Protein AF-A0A7J3W6X2-F1 (afdb_monomer_lite)

pLDDT: mean 71.86, std 14.55, range [37.03, 87.19]

Foldseek 3Di:
DDDPPPPPPQAKDKDWDQAQQAPVRDGDIDIWIKHFDDWDDDVDTDTDIAIPCADRRPPCPDPRHCNVVVVVPD

Radius of gyration: 15.56 Å; chains: 1; bounding box: 24×35×50 Å

Secondary structure (DSSP, 8-state):
------------EEEEEEEEE-TTS-EEEEEEEEEEEEEEESSSEEEEEEETTGGG---TT-TT-SGGGTTS--

Sequence (74 aa):
MSEPSVGFSIAPSGSACYDYTTVNGEKFKVSVIIVPVSIKTGNGLRIVWSCNRGLHCYNPSCTYSRVNRKSRKE

Structure (mmCIF, N/CA/C/O backbone):
data_AF-A0A7J3W6X2-F1
#
_entry.id   AF-A0A7J3W6X2-F1
#
loop_
_atom_site.group_PDB
_atom_site.id
_atom_site.type_symbol
_atom_site.label_atom_id
_atom_site.label_alt_id
_atom_site.label_comp_id
_atom_site.label_asym_id
_atom_site.label_entity_id
_atom_site.label_seq_id
_atom_site.pdbx_PDB_ins_code
_atom_site.Cartn_x
_atom_site.Cartn_y
_atom_site.Cartn_z
_atom_site.occupancy
_atom_site.B_iso_or_equiv
_atom_site.auth_seq_id
_atom_site.auth_comp_id
_atom_site.auth_asym_id
_atom_site.auth_atom_id
_atom_site.pdbx_PDB_model_num
ATOM 1 N N . MET A 1 1 ? 12.318 15.016 -34.009 1.00 37.03 1 MET A N 1
ATOM 2 C CA . MET A 1 1 ? 11.335 15.237 -32.928 1.00 37.03 1 MET A CA 1
ATOM 3 C C . MET A 1 1 ? 11.138 13.894 -32.256 1.00 37.03 1 MET A C 1
ATOM 5 O O . MET A 1 1 ? 10.499 13.036 -32.843 1.00 37.03 1 MET A O 1
ATOM 9 N N . SER A 1 2 ? 11.812 13.668 -31.132 1.00 42.34 2 SER A N 1
ATOM 10 C CA . SER A 1 2 ? 11.812 12.380 -30.430 1.00 42.34 2 SER A CA 1
ATOM 11 C C . SER A 1 2 ? 10.825 12.461 -29.271 1.00 42.34 2 SER A C 1
ATOM 13 O O . SER A 1 2 ? 10.848 13.443 -28.528 1.00 42.34 2 SER A O 1
ATOM 15 N N . GLU A 1 3 ? 9.935 11.474 -29.170 1.00 39.50 3 GLU A N 1
ATOM 16 C CA . GLU A 1 3 ? 8.915 11.351 -28.125 1.00 39.50 3 GLU A CA 1
ATOM 17 C C . GLU A 1 3 ? 9.511 11.539 -26.719 1.00 39.50 3 GLU A C 1
ATOM 19 O O . GLU A 1 3 ? 10.565 10.968 -26.424 1.00 39.50 3 GLU A O 1
ATOM 24 N N . PRO A 1 4 ? 8.854 12.292 -25.817 1.00 43.62 4 PRO A N 1
ATOM 25 C CA . PRO A 1 4 ? 9.229 12.278 -24.416 1.00 43.62 4 PRO A CA 1
ATOM 26 C C . PRO A 1 4 ? 8.852 10.909 -23.848 1.00 43.62 4 PRO A C 1
ATOM 28 O O . PRO A 1 4 ? 7.702 10.650 -23.496 1.00 43.62 4 PRO A O 1
ATOM 31 N N . SER A 1 5 ? 9.832 10.014 -23.757 1.00 48.50 5 SER A N 1
ATOM 32 C CA . SER A 1 5 ? 9.740 8.810 -22.941 1.00 48.50 5 SER A CA 1
ATOM 33 C C . SER A 1 5 ? 9.491 9.247 -21.498 1.00 48.50 5 SER A C 1
ATOM 35 O O . SER A 1 5 ? 10.417 9.677 -20.808 1.00 48.50 5 SER A O 1
ATOM 37 N N . VAL A 1 6 ? 8.226 9.199 -21.072 1.00 46.19 6 VAL A N 1
ATOM 38 C CA . VAL A 1 6 ? 7.794 9.449 -19.695 1.00 46.19 6 VAL A CA 1
ATOM 39 C C . VAL A 1 6 ? 8.521 8.438 -18.815 1.00 46.19 6 VAL A C 1
ATOM 41 O O . VAL A 1 6 ? 8.129 7.277 -18.708 1.00 46.19 6 VAL A O 1
ATOM 44 N N . GLY A 1 7 ? 9.643 8.866 -18.241 1.00 44.41 7 GLY A N 1
ATOM 45 C CA . GLY A 1 7 ? 10.397 8.078 -17.286 1.00 44.41 7 GLY A CA 1
ATOM 46 C C . GLY A 1 7 ? 9.514 7.849 -16.071 1.00 44.41 7 GLY A C 1
ATOM 47 O O . GLY A 1 7 ? 9.317 8.751 -15.261 1.00 44.41 7 GLY A O 1
ATOM 48 N N . PHE A 1 8 ? 8.945 6.652 -15.947 1.00 54.50 8 PHE A N 1
ATOM 49 C CA . PHE A 1 8 ? 8.320 6.227 -14.704 1.00 54.50 8 PHE A CA 1
ATOM 50 C C . PHE A 1 8 ? 9.422 6.159 -13.642 1.00 54.50 8 PHE A C 1
ATOM 52 O O . PHE A 1 8 ? 10.195 5.203 -13.606 1.00 54.50 8 PHE A O 1
ATOM 59 N N . SER A 1 9 ? 9.520 7.185 -12.793 1.00 62.34 9 SER A N 1
ATOM 60 C CA . SER A 1 9 ? 10.427 7.176 -11.645 1.00 62.34 9 SER A CA 1
ATOM 61 C C . SER A 1 9 ? 9.986 6.092 -10.668 1.00 62.34 9 SER A C 1
ATOM 63 O O . SER A 1 9 ? 9.015 6.247 -9.927 1.00 62.34 9 SER A O 1
ATOM 65 N N . ILE A 1 10 ? 10.706 4.970 -10.676 1.00 70.75 10 ILE A N 1
ATOM 66 C CA . ILE A 1 10 ? 10.521 3.866 -9.733 1.00 70.75 10 ILE A CA 1
ATOM 67 C C . ILE A 1 10 ? 11.198 4.263 -8.417 1.00 70.75 10 ILE A C 1
ATOM 69 O O . ILE A 1 10 ? 12.310 3.838 -8.117 1.00 70.75 10 ILE A O 1
ATOM 73 N N . ALA A 1 11 ? 10.544 5.135 -7.653 1.00 79.00 11 ALA A N 1
ATOM 74 C CA . ALA A 1 11 ? 11.049 5.650 -6.386 1.00 79.00 11 ALA A CA 1
ATOM 75 C C . ALA A 1 11 ? 10.022 5.455 -5.260 1.00 79.00 11 ALA A C 1
ATOM 77 O O . ALA A 1 11 ? 8.816 5.419 -5.523 1.00 79.00 11 ALA A O 1
ATOM 78 N N . PRO A 1 12 ? 10.472 5.338 -3.998 1.00 80.44 12 PRO A N 1
ATOM 79 C CA . PRO A 1 12 ? 9.595 5.467 -2.843 1.00 80.44 12 PRO A CA 1
ATOM 80 C C . PRO A 1 12 ? 8.789 6.766 -2.905 1.00 80.44 12 PRO A C 1
ATOM 82 O O . PRO A 1 12 ? 9.348 7.832 -3.158 1.00 80.44 12 PRO A O 1
ATOM 85 N N . SER A 1 13 ? 7.493 6.690 -2.617 1.00 82.75 13 SER A N 1
ATOM 86 C CA . SER A 1 13 ? 6.624 7.868 -2.554 1.00 82.75 13 SER A CA 1
ATOM 87 C C . SER A 1 13 ? 5.822 7.890 -1.258 1.00 82.75 13 SER A C 1
ATOM 89 O O . SER A 1 13 ? 5.224 6.879 -0.876 1.00 82.75 13 SER A O 1
ATOM 91 N N . GLY A 1 14 ? 5.775 9.051 -0.603 1.00 83.88 14 GLY A N 1
ATOM 92 C CA . GLY A 1 14 ? 4.825 9.318 0.473 1.00 83.88 14 GLY A CA 1
ATOM 93 C C . GLY A 1 14 ? 3.439 9.610 -0.100 1.00 83.88 14 GLY A C 1
ATOM 94 O O . GLY A 1 14 ? 3.311 10.394 -1.035 1.00 83.88 14 GLY A O 1
ATOM 95 N N . SER A 1 15 ? 2.402 8.982 0.445 1.00 82.06 15 SER A N 1
ATOM 96 C CA . SER A 1 15 ? 1.014 9.202 0.033 1.00 82.06 15 SER A CA 1
ATOM 97 C C . SER A 1 15 ? 0.086 9.223 1.245 1.00 82.06 15 SER A C 1
ATOM 99 O O . SER A 1 15 ? 0.388 8.629 2.280 1.00 82.06 15 SER A O 1
ATOM 101 N N . ALA A 1 16 ? -1.047 9.913 1.136 1.00 82.44 16 ALA A N 1
ATOM 102 C CA . ALA A 1 16 ? -2.058 9.932 2.184 1.00 82.44 16 ALA A CA 1
ATOM 103 C C . ALA A 1 16 ? -2.995 8.723 2.039 1.00 82.44 16 ALA A C 1
ATOM 105 O O . ALA A 1 16 ? -3.588 8.497 0.987 1.00 82.44 16 ALA A O 1
ATOM 106 N N . CYS A 1 17 ? -3.157 7.958 3.117 1.00 82.12 17 CYS A N 1
ATOM 107 C CA . CYS A 1 17 ? -4.167 6.915 3.237 1.00 82.12 17 CYS A CA 1
ATOM 108 C C . CYS A 1 17 ? -5.324 7.463 4.076 1.00 82.12 17 CYS A C 1
ATOM 110 O O . CYS A 1 17 ? -5.157 7.724 5.266 1.00 82.12 17 CYS A O 1
ATOM 112 N N . TYR A 1 18 ? -6.474 7.675 3.438 1.00 80.56 18 TYR A N 1
ATOM 113 C CA . TYR A 1 18 ? -7.647 8.304 4.056 1.00 80.56 18 TYR A CA 1
ATOM 114 C C . TYR A 1 18 ? -8.547 7.312 4.800 1.00 80.56 18 TYR A C 1
ATOM 116 O O . TYR A 1 18 ? -9.278 7.707 5.698 1.00 80.56 18 TYR A O 1
ATOM 124 N N . ASP A 1 19 ? -8.443 6.027 4.463 1.00 74.12 19 ASP A N 1
ATOM 125 C CA . ASP A 1 19 ? -9.245 4.946 5.032 1.00 74.12 19 ASP A CA 1
ATOM 126 C C . ASP A 1 19 ? -8.355 3.918 5.738 1.00 74.12 19 ASP A C 1
ATOM 128 O O . ASP A 1 19 ? -8.460 2.708 5.508 1.00 74.12 19 ASP A O 1
ATOM 132 N N . TYR A 1 20 ? -7.417 4.379 6.566 1.00 78.62 20 TYR A N 1
ATOM 133 C CA . TYR A 1 20 ? -6.651 3.456 7.393 1.00 78.62 20 TYR A CA 1
ATOM 134 C C . TYR A 1 20 ? -7.529 2.948 8.534 1.00 78.62 20 TYR A C 1
ATOM 136 O O . TYR A 1 20 ? -7.912 3.718 9.409 1.00 78.62 20 TYR A O 1
ATOM 144 N N . THR A 1 21 ? -7.830 1.651 8.521 1.00 82.50 21 THR A N 1
ATOM 145 C CA . THR A 1 21 ? -8.626 0.983 9.557 1.00 82.50 21 THR A CA 1
ATOM 146 C C . THR A 1 21 ? -7.717 0.264 10.550 1.00 82.50 21 THR A C 1
ATOM 148 O O . THR A 1 21 ? -6.879 -0.544 10.132 1.00 82.50 21 THR A O 1
ATOM 151 N N . THR A 1 22 ? -7.872 0.550 11.846 1.00 78.31 22 THR A N 1
ATOM 152 C CA . THR A 1 22 ? -7.175 -0.155 12.941 1.00 78.31 22 THR A CA 1
ATOM 153 C C . THR A 1 22 ? -7.828 -1.504 13.252 1.00 78.31 22 THR A C 1
ATOM 155 O O . THR A 1 22 ? -8.876 -1.845 12.710 1.00 78.31 22 THR A O 1
ATOM 158 N N . VAL A 1 23 ? -7.222 -2.274 14.162 1.00 79.81 23 VAL A N 1
ATOM 159 C CA . VAL A 1 23 ? -7.791 -3.543 14.655 1.00 79.81 23 VAL A CA 1
ATOM 160 C C . VAL A 1 23 ? -9.153 -3.356 15.340 1.00 79.81 23 VAL A C 1
ATOM 162 O O . VAL A 1 23 ? -9.979 -4.260 15.307 1.00 79.81 23 VAL A O 1
ATOM 165 N N . ASN A 1 24 ? -9.417 -2.163 15.884 1.00 82.75 24 ASN A N 1
ATOM 166 C CA . ASN A 1 24 ? -10.676 -1.819 16.549 1.00 82.75 24 ASN A CA 1
ATOM 167 C C . ASN A 1 24 ? -11.751 -1.297 15.574 1.00 82.75 24 ASN A C 1
ATOM 169 O O . ASN A 1 24 ? -12.824 -0.895 16.007 1.00 82.75 24 ASN A O 1
ATOM 173 N N . GLY A 1 25 ? -11.473 -1.258 14.264 1.00 80.06 25 GLY A N 1
ATOM 174 C CA . GLY A 1 25 ? -12.408 -0.754 13.249 1.00 80.06 25 GLY A CA 1
ATOM 175 C C . GLY A 1 25 ? -12.423 0.770 13.080 1.00 80.06 25 GLY A C 1
ATOM 176 O O . GLY A 1 25 ? -13.150 1.289 12.233 1.00 80.06 25 GLY A O 1
ATOM 177 N N . GLU A 1 26 ? -11.601 1.500 13.830 1.00 82.50 26 GLU A N 1
ATOM 178 C CA . GLU A 1 26 ? -11.509 2.958 13.744 1.00 82.50 26 GLU A CA 1
ATOM 179 C C . GLU A 1 26 ? -10.786 3.396 12.467 1.00 82.50 26 GLU A C 1
ATOM 181 O O . GLU A 1 26 ? -9.788 2.789 12.061 1.00 82.50 26 GLU A O 1
ATOM 186 N N . LYS A 1 27 ? -11.276 4.474 11.845 1.00 84.44 27 LYS A N 1
ATOM 187 C CA . LYS A 1 27 ? -10.727 5.027 10.604 1.00 84.44 27 LYS A CA 1
ATOM 188 C C . LYS A 1 27 ? -9.894 6.272 10.874 1.00 84.44 27 LYS A C 1
ATOM 190 O O . LYS A 1 27 ? -10.354 7.195 11.539 1.00 84.44 27 LYS A O 1
ATOM 195 N N . PHE A 1 28 ? -8.706 6.326 10.282 1.00 83.44 28 PHE A N 1
ATOM 196 C CA . PHE A 1 28 ? -7.797 7.460 10.393 1.00 83.44 28 PHE A CA 1
ATOM 197 C C . PHE A 1 28 ? -7.233 7.869 9.037 1.00 83.44 28 PHE A C 1
ATOM 199 O O . PHE A 1 28 ? -7.006 7.040 8.152 1.00 83.44 28 PHE A O 1
ATOM 206 N N . LYS A 1 29 ? -6.907 9.159 8.927 1.00 87.19 29 LYS A N 1
ATOM 207 C CA . LYS A 1 29 ? -6.036 9.674 7.874 1.00 87.19 29 LYS A CA 1
ATOM 208 C C . LYS A 1 29 ? -4.585 9.565 8.337 1.00 87.19 29 LYS A C 1
ATOM 210 O O . LYS A 1 29 ? -4.208 10.183 9.330 1.00 87.19 29 LYS A O 1
ATOM 215 N N . VAL A 1 30 ? -3.763 8.810 7.614 1.00 83.38 30 VAL A N 1
ATOM 216 C CA . VAL A 1 30 ? -2.337 8.623 7.932 1.00 83.38 30 VAL A CA 1
ATOM 217 C C . VAL A 1 30 ? -1.473 8.812 6.689 1.00 83.38 30 VAL A C 1
ATOM 219 O O . VAL A 1 30 ? -1.898 8.496 5.579 1.00 83.38 30 VAL A O 1
ATOM 222 N N . SER A 1 31 ? -0.235 9.277 6.860 1.00 86.19 31 SER A N 1
ATOM 223 C CA . SER A 1 31 ? 0.771 9.177 5.797 1.00 86.19 31 SER A CA 1
ATOM 224 C C . SER A 1 31 ? 1.325 7.758 5.725 1.00 86.19 31 SER A C 1
ATOM 226 O O . SER A 1 31 ? 1.663 7.147 6.746 1.00 86.19 31 SER A O 1
ATOM 228 N N . VAL A 1 32 ? 1.430 7.240 4.505 1.00 85.31 32 VAL A N 1
ATOM 229 C CA . VAL A 1 32 ? 2.019 5.940 4.189 1.00 85.31 32 VAL A CA 1
ATOM 230 C C . VAL A 1 32 ? 3.161 6.103 3.201 1.00 85.31 32 VAL A C 1
ATOM 232 O O . VAL A 1 32 ? 3.181 7.034 2.400 1.00 85.31 32 VAL A O 1
ATOM 235 N N . ILE A 1 33 ? 4.107 5.173 3.251 1.00 85.00 33 ILE A N 1
ATOM 236 C CA . ILE A 1 33 ? 5.193 5.085 2.279 1.00 85.00 33 ILE A CA 1
ATOM 237 C C . ILE A 1 33 ? 4.898 3.905 1.363 1.00 85.00 33 ILE A C 1
ATOM 239 O O . ILE A 1 33 ? 4.705 2.779 1.833 1.00 85.00 33 ILE A O 1
ATOM 243 N N . ILE A 1 34 ? 4.852 4.180 0.063 1.00 82.75 34 ILE A N 1
ATOM 244 C CA . ILE A 1 34 ? 4.678 3.190 -0.994 1.00 82.75 34 ILE A CA 1
ATOM 245 C C . ILE A 1 34 ? 6.047 2.963 -1.633 1.00 82.75 34 ILE A C 1
ATOM 247 O O . ILE A 1 34 ? 6.668 3.906 -2.122 1.00 82.75 34 ILE A O 1
ATOM 251 N N . VAL A 1 35 ? 6.530 1.721 -1.596 1.00 83.00 35 VAL A N 1
ATOM 252 C CA . VAL A 1 35 ? 7.844 1.330 -2.125 1.00 83.00 35 VAL A CA 1
ATOM 253 C C . VAL A 1 35 ? 7.710 0.231 -3.179 1.00 83.00 35 VAL A C 1
ATOM 255 O O . VAL A 1 35 ? 6.866 -0.659 -3.025 1.00 83.00 35 VAL A O 1
ATOM 258 N N . PRO A 1 36 ? 8.524 0.253 -4.244 1.00 80.69 36 PRO A N 1
ATOM 259 C CA . PRO A 1 36 ? 8.598 -0.851 -5.189 1.00 80.69 36 PRO A CA 1
ATOM 260 C C . PRO A 1 36 ? 9.345 -2.018 -4.527 1.00 80.69 36 PRO A C 1
ATOM 262 O O . PRO A 1 36 ? 10.414 -1.835 -3.955 1.00 80.69 36 PRO A O 1
ATOM 265 N N . VAL A 1 37 ? 8.780 -3.224 -4.576 1.00 82.56 37 VAL A N 1
ATOM 266 C CA . VAL A 1 37 ? 9.358 -4.432 -3.946 1.00 82.56 37 VAL A CA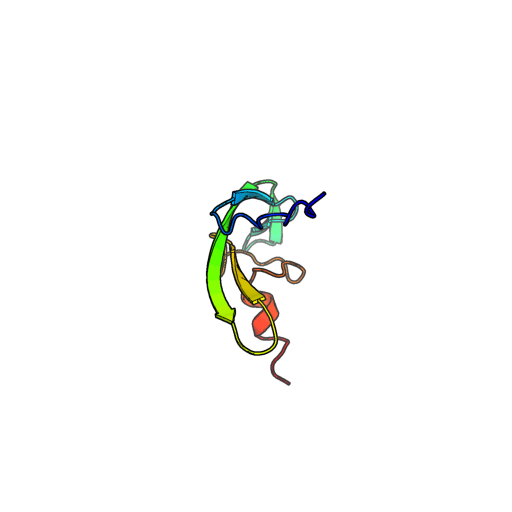 1
ATOM 267 C C . VAL A 1 37 ? 9.799 -5.491 -4.949 1.00 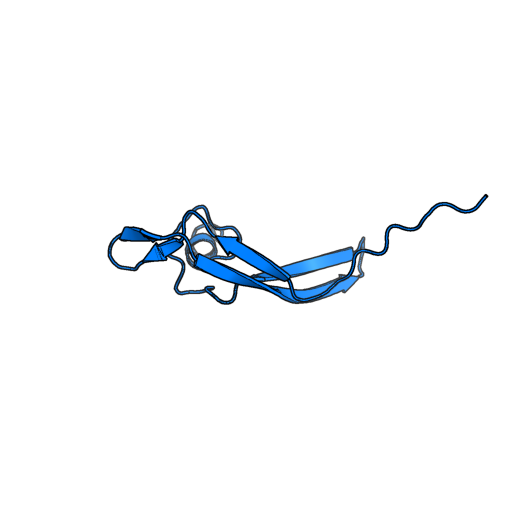82.56 37 VAL A C 1
ATOM 269 O O . VAL A 1 37 ? 10.533 -6.408 -4.600 1.00 82.56 37 VAL A O 1
ATOM 272 N N . SER A 1 38 ? 9.339 -5.407 -6.195 1.00 78.69 38 SER A N 1
ATOM 273 C CA . SER A 1 38 ? 9.795 -6.286 -7.269 1.00 78.69 38 SER A CA 1
ATOM 274 C C . SER A 1 38 ? 9.524 -5.631 -8.612 1.00 78.69 38 SER A C 1
ATOM 276 O O . SER A 1 38 ? 8.433 -5.108 -8.836 1.00 78.69 38 SER A O 1
ATOM 278 N N . ILE A 1 39 ? 10.509 -5.685 -9.501 1.00 79.81 39 ILE A N 1
ATOM 279 C CA . ILE A 1 39 ? 10.392 -5.249 -10.888 1.00 79.81 39 ILE A CA 1
ATOM 280 C C . ILE A 1 39 ? 10.596 -6.500 -11.739 1.00 79.81 39 ILE A C 1
ATOM 282 O O . ILE A 1 39 ? 11.613 -7.178 -11.604 1.00 79.81 39 ILE A O 1
ATOM 286 N N . LYS A 1 40 ? 9.613 -6.844 -12.571 1.00 82.12 40 LYS A N 1
ATOM 287 C CA . LYS A 1 40 ? 9.711 -7.951 -13.527 1.00 82.12 40 LYS A CA 1
ATOM 288 C C . LYS A 1 40 ? 9.629 -7.395 -14.940 1.00 82.12 40 LYS A C 1
ATOM 290 O O . LYS A 1 40 ? 8.678 -6.687 -15.262 1.00 82.12 40 LYS A O 1
ATOM 295 N N . THR A 1 41 ? 10.601 -7.756 -15.763 1.00 74.00 41 THR A N 1
ATOM 296 C CA . THR A 1 41 ? 10.714 -7.397 -17.180 1.00 74.00 41 THR A CA 1
ATOM 297 C C . THR A 1 41 ? 10.653 -8.683 -17.997 1.00 74.00 41 THR A C 1
ATOM 299 O O . THR A 1 41 ? 11.674 -9.276 -18.322 1.00 74.00 41 THR A O 1
ATOM 302 N N . GLY A 1 42 ? 9.434 -9.177 -18.214 1.00 76.69 42 GLY A N 1
ATOM 303 C CA . GLY A 1 42 ? 9.155 -10.315 -19.098 1.00 76.69 42 GLY A CA 1
ATOM 304 C C . GLY A 1 42 ? 8.429 -9.809 -20.338 1.00 76.69 42 GLY A C 1
ATOM 305 O O . GLY A 1 42 ? 9.029 -9.182 -21.200 1.00 76.69 42 GLY A O 1
ATOM 306 N N . ASN A 1 43 ? 7.103 -9.956 -20.357 1.00 75.19 43 ASN A N 1
ATOM 307 C CA . ASN A 1 43 ? 6.230 -9.455 -21.430 1.00 75.19 43 ASN A CA 1
ATOM 308 C C . ASN A 1 43 ? 5.788 -7.988 -21.216 1.00 75.19 43 ASN A C 1
ATOM 310 O O . ASN A 1 43 ? 4.690 -7.601 -21.605 1.00 75.19 43 ASN A O 1
ATOM 314 N N . GLY A 1 44 ? 6.595 -7.192 -20.512 1.00 75.75 44 GLY A N 1
ATOM 315 C CA . GLY A 1 44 ? 6.265 -5.830 -20.083 1.00 75.75 44 GLY A CA 1
ATOM 316 C C . GLY A 1 44 ? 6.804 -5.505 -18.690 1.00 75.75 44 GLY A C 1
ATOM 317 O O . GLY A 1 44 ? 7.187 -6.402 -17.933 1.00 75.75 44 GLY A O 1
ATOM 318 N N . LEU A 1 45 ? 6.842 -4.211 -18.356 1.00 77.44 45 LEU A N 1
ATOM 319 C CA . LEU A 1 45 ? 7.288 -3.726 -17.051 1.00 77.44 45 LEU A CA 1
ATOM 320 C C . LEU A 1 45 ? 6.185 -3.947 -16.011 1.00 77.44 45 LEU A C 1
ATOM 322 O O . LEU A 1 45 ? 5.170 -3.252 -16.002 1.00 77.44 45 LEU A O 1
ATOM 326 N N . ARG A 1 46 ? 6.393 -4.902 -15.102 1.00 78.94 46 ARG A N 1
ATOM 327 C CA . ARG A 1 46 ? 5.501 -5.120 -13.960 1.00 78.94 46 ARG A CA 1
ATOM 328 C C . ARG A 1 46 ? 6.209 -4.732 -12.673 1.00 78.94 46 ARG A C 1
ATOM 330 O O . ARG A 1 46 ? 7.136 -5.415 -12.243 1.00 78.94 46 ARG A O 1
ATOM 337 N N . ILE A 1 47 ? 5.728 -3.666 -12.039 1.00 77.56 47 ILE A N 1
ATOM 338 C CA . ILE A 1 47 ? 6.220 -3.204 -10.741 1.00 77.56 47 ILE A CA 1
ATOM 339 C C . ILE A 1 47 ? 5.229 -3.645 -9.666 1.00 77.56 47 ILE A C 1
ATOM 341 O O . ILE A 1 47 ? 4.038 -3.334 -9.724 1.00 77.56 47 ILE A O 1
ATOM 345 N N . VAL A 1 48 ? 5.716 -4.397 -8.687 1.00 78.81 48 VAL A N 1
ATOM 346 C CA . VAL A 1 48 ? 4.963 -4.741 -7.482 1.00 78.81 48 VAL A CA 1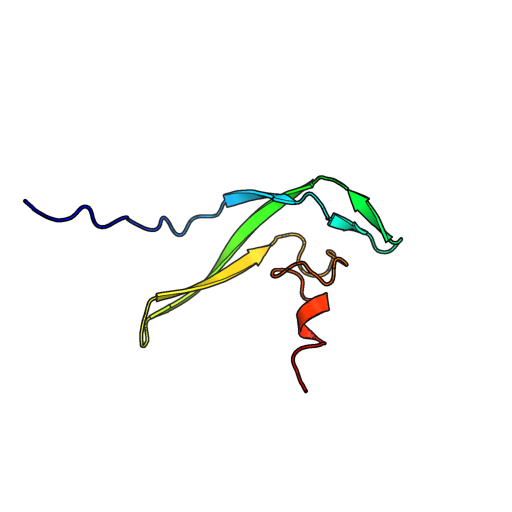
ATOM 347 C C . VAL A 1 48 ? 5.291 -3.704 -6.423 1.00 78.81 48 VAL A C 1
ATOM 349 O O . VAL A 1 48 ? 6.458 -3.494 -6.106 1.00 78.81 48 VAL A O 1
ATOM 352 N N . TRP A 1 49 ? 4.259 -3.092 -5.856 1.00 79.19 49 TRP A N 1
ATOM 353 C CA . TRP A 1 49 ? 4.376 -2.061 -4.831 1.00 79.19 49 TRP A CA 1
ATOM 354 C C . TRP A 1 49 ? 3.911 -2.583 -3.469 1.00 79.19 49 TRP A C 1
ATOM 356 O O . TRP A 1 49 ? 3.047 -3.464 -3.386 1.00 79.19 49 TRP A O 1
ATOM 366 N N . SER A 1 50 ? 4.480 -2.037 -2.397 1.00 82.50 50 SER A N 1
ATOM 367 C CA . SER A 1 50 ? 4.108 -2.339 -1.015 1.00 82.50 50 SER A CA 1
ATOM 368 C C . SER A 1 50 ? 3.924 -1.059 -0.210 1.00 82.50 50 SER A C 1
ATOM 370 O O . SER A 1 50 ? 4.689 -0.113 -0.356 1.00 82.50 50 SER A O 1
ATOM 372 N N . CYS A 1 51 ? 2.930 -1.058 0.675 1.00 85.56 51 CYS A N 1
ATOM 373 C CA . CYS A 1 51 ? 2.704 -0.006 1.660 1.00 85.56 51 CYS A CA 1
ATOM 374 C C . CYS A 1 51 ? 3.364 -0.397 2.988 1.00 85.56 51 CYS A C 1
ATOM 376 O O . CYS A 1 51 ? 3.235 -1.548 3.417 1.00 85.56 51 CYS A O 1
ATOM 378 N N . ASN A 1 52 ? 4.016 0.548 3.672 1.00 83.94 52 ASN A N 1
ATOM 379 C CA . ASN A 1 52 ? 4.639 0.316 4.984 1.00 83.94 52 ASN A CA 1
ATOM 380 C C . ASN A 1 52 ? 3.649 -0.156 6.068 1.00 83.94 52 ASN A C 1
ATOM 382 O O . ASN A 1 52 ? 4.061 -0.757 7.055 1.00 83.94 52 ASN A O 1
ATOM 386 N N . ARG A 1 53 ? 2.342 0.080 5.887 1.00 79.00 53 ARG A N 1
ATOM 387 C CA . ARG A 1 53 ? 1.297 -0.411 6.800 1.00 79.00 53 ARG A CA 1
ATOM 388 C C . ARG A 1 53 ? 0.912 -1.872 6.575 1.00 79.00 53 ARG A C 1
ATOM 390 O O . ARG A 1 53 ? 0.375 -2.466 7.500 1.00 79.00 53 ARG A O 1
ATOM 397 N N . GLY A 1 54 ? 1.195 -2.453 5.405 1.00 77.38 54 GLY A N 1
ATOM 398 C CA . GLY A 1 54 ? 1.088 -3.887 5.086 1.00 77.38 54 GLY A CA 1
ATOM 399 C C . GLY A 1 54 ? 0.032 -4.693 5.863 1.00 77.38 54 GLY A C 1
ATOM 400 O O . GLY A 1 54 ? -1.141 -4.700 5.498 1.00 77.38 54 GLY A O 1
ATOM 401 N N . LEU A 1 55 ? 0.475 -5.411 6.904 1.00 73.56 55 LEU A N 1
ATOM 402 C CA . LEU A 1 55 ? -0.337 -6.308 7.747 1.00 73.56 55 LEU A CA 1
ATOM 403 C C . LEU A 1 55 ? -1.215 -5.590 8.786 1.00 73.56 55 LEU A C 1
ATOM 405 O O . LEU A 1 55 ? -2.168 -6.180 9.276 1.00 73.56 55 LEU A O 1
ATOM 409 N N . HIS A 1 56 ? -0.909 -4.337 9.114 1.00 76.50 56 HIS A N 1
ATOM 410 C CA . HIS A 1 56 ? -1.645 -3.528 10.092 1.00 76.50 56 HIS A CA 1
ATOM 411 C C . HIS A 1 56 ? -2.793 -2.730 9.465 1.00 76.50 56 HIS A C 1
ATOM 413 O O . HIS A 1 56 ? -3.512 -2.029 10.169 1.00 76.50 56 HIS A O 1
ATOM 419 N N . CYS A 1 57 ? -2.948 -2.791 8.141 1.00 77.62 57 CYS A N 1
ATOM 420 C CA . CYS A 1 57 ? -4.067 -2.177 7.445 1.00 77.62 57 CYS A CA 1
ATOM 421 C C . CYS A 1 57 ? -5.219 -3.183 7.359 1.00 77.62 57 CYS A C 1
ATOM 423 O O . CYS A 1 57 ? -5.179 -4.102 6.542 1.00 77.62 57 CYS A O 1
ATOM 425 N N . TYR A 1 58 ? -6.250 -2.989 8.177 1.00 78.12 58 TYR A N 1
ATOM 426 C CA . TYR A 1 58 ? -7.422 -3.872 8.216 1.00 78.12 58 TYR A CA 1
ATOM 427 C C . TYR A 1 58 ? -8.507 -3.481 7.210 1.00 78.12 58 TYR A C 1
ATOM 429 O O . TYR A 1 58 ? -9.551 -4.119 7.154 1.00 78.12 58 TYR A O 1
ATOM 437 N N . ASN A 1 59 ? -8.259 -2.455 6.392 1.00 76.31 59 ASN A N 1
ATOM 438 C CA . ASN A 1 59 ? -9.172 -2.062 5.332 1.00 76.31 59 ASN A CA 1
ATOM 439 C C . ASN A 1 59 ? -9.157 -3.129 4.215 1.00 76.31 59 ASN A C 1
ATOM 441 O O . ASN A 1 59 ? -8.133 -3.264 3.529 1.00 76.31 59 ASN A O 1
ATOM 445 N N . PRO A 1 60 ? -10.264 -3.865 3.995 1.00 73.56 60 PRO A N 1
ATOM 446 C CA . PRO A 1 60 ? -10.327 -4.905 2.972 1.00 73.56 60 PRO A CA 1
ATOM 447 C C . PRO A 1 60 ? -10.205 -4.329 1.557 1.00 73.56 60 PRO A C 1
ATOM 449 O O . PRO A 1 60 ? -9.701 -5.004 0.668 1.00 73.56 60 PRO A O 1
ATOM 452 N N . SER A 1 61 ? -10.568 -3.063 1.345 1.00 74.69 61 SER A N 1
ATOM 453 C CA . SER A 1 61 ? -10.458 -2.383 0.050 1.00 74.69 61 SER A CA 1
ATOM 454 C C . SER A 1 61 ? -9.043 -1.869 -0.246 1.00 74.69 61 SER A C 1
ATOM 456 O O . SER A 1 61 ? -8.785 -1.358 -1.334 1.00 74.69 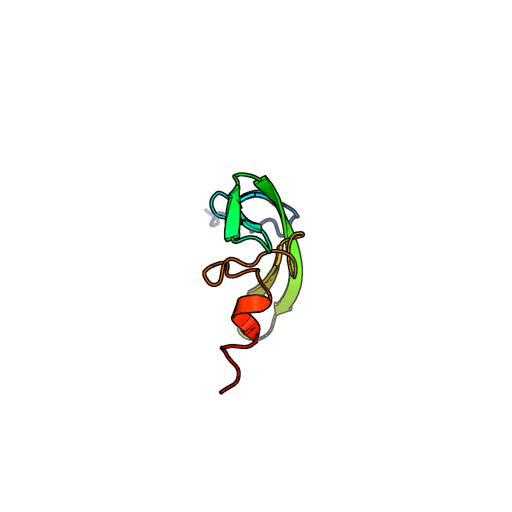61 SER A O 1
ATOM 458 N N . CYS A 1 62 ? -8.093 -1.996 0.689 1.00 75.62 62 CYS A N 1
ATOM 459 C CA . CYS A 1 62 ? -6.722 -1.541 0.481 1.00 75.62 62 CYS A CA 1
ATOM 460 C C . CYS A 1 62 ? -5.935 -2.530 -0.395 1.00 75.62 62 CYS A C 1
ATOM 462 O O . CYS A 1 62 ? -5.547 -3.609 0.055 1.00 75.62 62 CYS A O 1
ATOM 464 N N . THR A 1 63 ? -5.611 -2.127 -1.627 1.00 72.69 63 THR A N 1
ATOM 465 C CA . THR A 1 63 ? -4.840 -2.922 -2.609 1.00 72.69 63 THR A CA 1
ATOM 466 C C . THR A 1 63 ? -3.453 -3.348 -2.106 1.00 72.69 63 THR A C 1
ATOM 468 O O . THR A 1 63 ? -2.895 -4.350 -2.557 1.00 72.69 63 THR A O 1
ATOM 471 N N . TYR A 1 64 ? -2.890 -2.600 -1.155 1.00 73.38 64 TYR A N 1
ATOM 472 C CA . TYR A 1 64 ? -1.583 -2.880 -0.557 1.00 73.38 64 TYR A CA 1
ATOM 473 C C . TYR A 1 64 ? -1.666 -3.671 0.757 1.00 73.38 64 TYR A C 1
ATOM 475 O O . TYR A 1 64 ? -0.627 -4.093 1.272 1.00 73.38 64 TYR A O 1
ATOM 483 N N . SER A 1 65 ? -2.868 -3.879 1.305 1.00 72.12 65 SER A N 1
ATOM 484 C CA . SER A 1 65 ? -3.056 -4.691 2.505 1.00 72.12 65 SER A CA 1
ATOM 485 C C . SER A 1 65 ? -2.955 -6.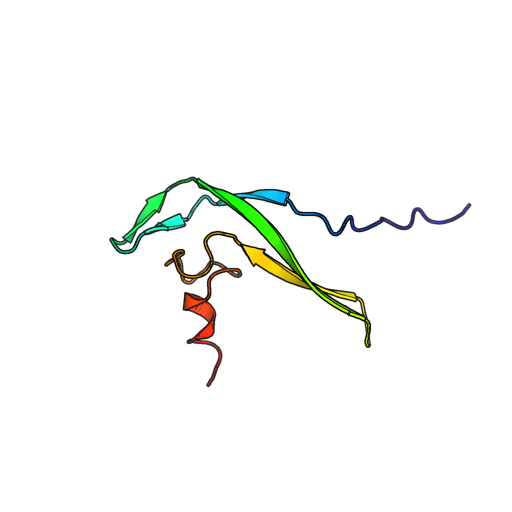181 2.177 1.00 72.12 65 SER A C 1
ATOM 487 O O . SER A 1 65 ? -3.452 -6.663 1.156 1.00 72.12 65 SER A O 1
ATOM 489 N N . ARG A 1 66 ? -2.321 -6.947 3.073 1.00 65.19 66 ARG A N 1
ATOM 490 C CA . ARG A 1 66 ? -2.305 -8.417 2.993 1.00 65.19 66 ARG A CA 1
ATOM 491 C C . ARG A 1 66 ? -3.600 -9.058 3.493 1.00 65.19 66 ARG A C 1
ATOM 493 O O . ARG A 1 66 ? -3.821 -10.226 3.178 1.00 65.19 66 ARG A O 1
ATOM 500 N N . VAL A 1 67 ? -4.457 -8.322 4.205 1.00 61.97 67 VAL A N 1
ATOM 501 C CA . VAL A 1 67 ? -5.770 -8.822 4.655 1.00 61.97 67 VAL A CA 1
ATOM 502 C C . VAL A 1 67 ? -6.633 -9.203 3.445 1.00 61.97 67 VAL A C 1
ATOM 504 O O . VAL A 1 67 ? -7.249 -10.261 3.443 1.00 61.97 67 VAL A O 1
ATOM 507 N N . ASN A 1 68 ? -6.531 -8.445 2.348 1.00 53.16 68 ASN A N 1
ATOM 508 C CA . ASN A 1 68 ? -7.220 -8.729 1.085 1.00 53.16 68 ASN A CA 1
ATOM 509 C C . ASN A 1 68 ? -6.566 -9.851 0.238 1.00 53.16 68 ASN A C 1
ATOM 511 O O . ASN A 1 68 ? -7.102 -10.277 -0.780 1.00 53.16 68 ASN A O 1
ATOM 515 N N . ARG A 1 69 ? -5.379 -10.358 0.610 1.00 52.50 69 ARG A N 1
ATOM 516 C CA . ARG A 1 69 ? -4.729 -11.457 -0.137 1.00 52.50 69 ARG A CA 1
ATOM 517 C C . ARG A 1 69 ? -5.158 -12.846 0.324 1.00 52.50 69 ARG A C 1
ATOM 519 O O . ARG A 1 69 ? -4.949 -13.795 -0.425 1.00 52.50 69 ARG A O 1
ATOM 526 N 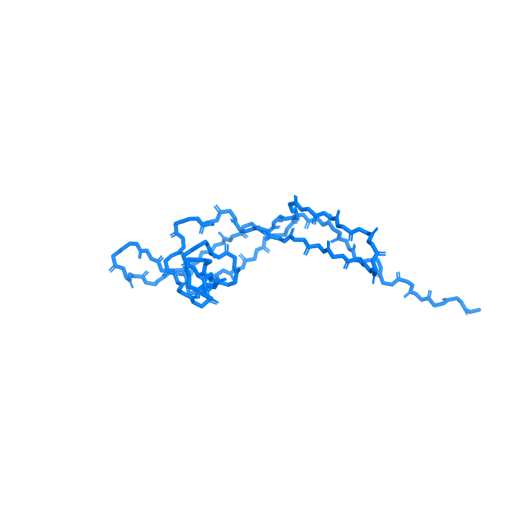N . LYS A 1 70 ? -5.752 -12.979 1.517 1.00 48.22 70 LYS A N 1
ATOM 527 C CA . LYS A 1 70 ? -6.333 -14.255 1.970 1.00 48.22 70 LYS A CA 1
ATOM 528 C C . LYS A 1 70 ? -7.649 -14.593 1.257 1.00 48.22 70 LYS A C 1
ATOM 530 O O . LYS A 1 70 ? -7.972 -15.763 1.163 1.00 48.22 70 LYS A O 1
ATOM 535 N N . SER A 1 71 ? -8.343 -13.602 0.699 1.00 45.34 71 SER A N 1
ATOM 536 C CA . SER A 1 71 ? -9.600 -13.751 -0.053 1.00 45.34 71 SER A CA 1
ATOM 537 C C . SER A 1 71 ? -9.416 -14.014 -1.556 1.00 45.34 71 SER A C 1
ATOM 539 O O . SER A 1 71 ? -10.394 -14.223 -2.259 1.00 45.34 71 SER A O 1
ATOM 541 N N . ARG A 1 72 ? -8.180 -14.002 -2.079 1.00 44.81 72 ARG A N 1
ATOM 542 C CA . ARG A 1 72 ? -7.883 -14.189 -3.517 1.00 44.81 72 ARG A CA 1
ATOM 543 C C . ARG A 1 72 ? -7.075 -15.461 -3.797 1.00 44.81 72 ARG A C 1
ATOM 545 O O . ARG A 1 72 ? -6.187 -15.468 -4.651 1.00 44.81 72 ARG A O 1
ATOM 552 N N . LYS A 1 73 ? -7.335 -16.494 -2.999 1.00 37.22 73 LYS A N 1
ATOM 553 C CA . LYS A 1 73 ? -6.829 -17.857 -3.161 1.00 37.22 73 LYS A CA 1
ATOM 554 C C . LYS A 1 73 ? -8.005 -18.813 -2.929 1.00 37.22 73 LYS A C 1
ATOM 556 O O . LYS A 1 73 ? -8.031 -19.542 -1.948 1.00 37.22 73 LYS A O 1
ATOM 561 N N . GLU A 1 74 ? -8.987 -18.719 -3.814 1.00 37.75 74 GLU A N 1
ATOM 562 C CA . GLU A 1 74 ? -9.952 -19.780 -4.107 1.00 37.75 74 GLU A CA 1
ATOM 563 C C . GLU A 1 74 ? -9.904 -20.004 -5.618 1.00 37.75 74 GLU A C 1
ATOM 565 O O . GLU A 1 74 ? -9.834 -18.980 -6.346 1.00 37.75 74 GLU A O 1
#